Protein AF-A0A426T120-F1 (afdb_monomer_lite)

InterPro domains:
  IPR000305 GIY-YIG endonuclease [PF01541] (1-59)
  IPR000305 GIY-YIG endonuclease [PS50164] (1-62)
  IPR035901 GIY-YIG endonuclease superfa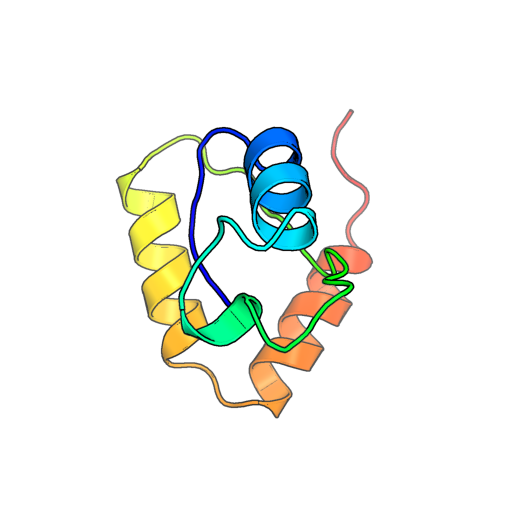mily [G3DSA:3.40.1440.10] (1-71)
  IPR035901 GIY-YIG endonuclease superfamily [SSF82771] (1-58)
  IPR050190 UPF0213 domain-containing protein [PTHR34477] (1-66)

pLDDT: mean 80.04, std 10.69, range [37.94, 89.69]

Secondary structure (DSSP, 8-state):
-----S-HHHHHHHHHTT-S-HHHHTS-SPP-------SSHHHHHHHHHHHHHS-HHHHHHHHHHHHTSPPP-

Radius of gyration: 13.12 Å; chains: 1; bounding box: 34×25×28 Å

Foldseek 3Di:
DDDDDPDPPVQLVCLQVLNHDPVSSVPPDDDDLDDDDDPDPVVRVVVRVVLVPDDPVVNVVVSVVVVPDPDDD

Organism: Streptococcus suis (NCBI:txid1307)

Sequence (73 aa):
YTGYTTDVEKRLATHNRGKGAKYTRGRLPVSLVYQEAFASKQEAMSAEALFKKRSRQSKLDYIAVMTKKPRPK

Structure (mmCIF, N/CA/C/O backbone):
data_AF-A0A426T120-F1
#
_entry.id   AF-A0A426T120-F1
#
loop_
_atom_site.group_PDB
_atom_site.id
_atom_site.type_symbol
_atom_site.label_atom_id
_atom_site.label_alt_id
_atom_site.label_comp_id
_atom_site.label_asym_id
_atom_site.label_entity_id
_atom_site.label_seq_id
_atom_site.pdbx_PDB_ins_code
_atom_site.Cartn_x
_atom_site.Cartn_y
_atom_site.Cartn_z
_atom_site.occupancy
_atom_site.B_iso_or_equiv
_atom_site.auth_seq_id
_atom_site.auth_comp_id
_atom_site.auth_asym_id
_atom_site.auth_atom_id
_atom_site.pdbx_PDB_model_num
ATOM 1 N N . TYR A 1 1 ? 6.789 -1.190 -2.723 1.00 77.19 1 TYR A N 1
ATOM 2 C CA . TYR A 1 1 ? 6.234 0.176 -2.810 1.00 77.19 1 TYR A CA 1
ATOM 3 C C . TYR A 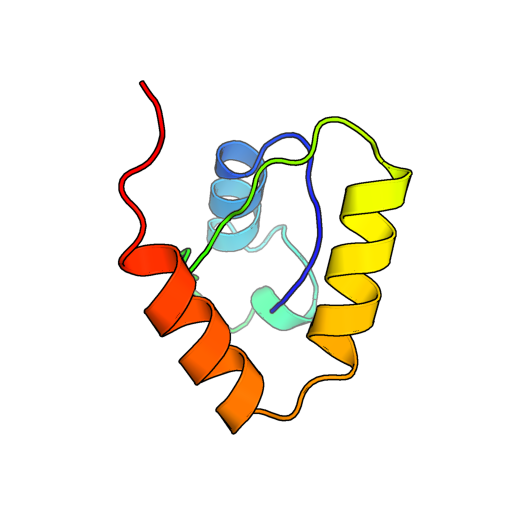1 1 ? 4.762 0.091 -2.459 1.00 77.19 1 TYR A C 1
ATOM 5 O O . TYR A 1 1 ? 4.125 -0.847 -2.915 1.00 77.19 1 TYR A O 1
ATOM 13 N N . THR A 1 2 ? 4.249 0.987 -1.620 1.00 79.88 2 THR A N 1
ATOM 14 C CA . THR A 1 2 ? 2.847 0.974 -1.174 1.00 79.88 2 THR A CA 1
ATOM 15 C C . THR A 1 2 ? 2.327 2.396 -1.190 1.00 79.88 2 THR A C 1
ATOM 17 O O . THR A 1 2 ? 3.008 3.293 -0.689 1.00 79.88 2 THR A O 1
ATOM 20 N N . GLY A 1 3 ? 1.145 2.594 -1.745 1.00 80.00 3 GLY A N 1
ATOM 21 C CA . GLY A 1 3 ? 0.465 3.876 -1.748 1.00 80.00 3 GLY A CA 1
ATOM 22 C C . GLY A 1 3 ? -0.939 3.706 -2.293 1.00 80.00 3 GLY A C 1
ATOM 23 O O . GLY A 1 3 ? -1.229 2.707 -2.951 1.00 80.00 3 GLY A O 1
ATOM 24 N N . TYR A 1 4 ? -1.787 4.687 -2.025 1.00 83.00 4 TYR A N 1
ATOM 25 C CA . TYR A 1 4 ? -3.109 4.765 -2.624 1.00 83.00 4 TYR A CA 1
ATOM 26 C C . TYR A 1 4 ? -3.073 5.616 -3.898 1.00 83.00 4 TYR A C 1
ATOM 28 O O . TYR A 1 4 ? -2.211 6.483 -4.089 1.00 83.00 4 TYR A O 1
ATOM 36 N N . THR A 1 5 ? -4.012 5.351 -4.794 1.00 82.62 5 THR A N 1
ATOM 37 C CA . THR A 1 5 ? -4.248 6.147 -5.996 1.00 82.62 5 THR A CA 1
ATOM 38 C C . THR A 1 5 ? -5.687 5.940 -6.435 1.00 82.62 5 THR A C 1
ATOM 40 O O . THR A 1 5 ? -6.257 4.888 -6.162 1.00 82.62 5 THR A O 1
ATOM 43 N N . THR A 1 6 ? -6.262 6.930 -7.107 1.00 83.25 6 THR A N 1
ATOM 44 C CA . THR A 1 6 ? -7.575 6.793 -7.752 1.00 83.25 6 THR A CA 1
ATOM 45 C C . THR A 1 6 ? -7.465 5.916 -8.996 1.00 83.25 6 THR A C 1
ATOM 47 O O . THR A 1 6 ? -8.247 4.994 -9.172 1.00 83.25 6 THR A O 1
ATOM 50 N N . ASP A 1 7 ? -6.422 6.143 -9.802 1.00 83.81 7 ASP A N 1
ATOM 51 C CA . ASP A 1 7 ? -6.168 5.400 -11.037 1.00 83.81 7 ASP A CA 1
ATOM 52 C C . ASP A 1 7 ? -4.909 4.534 -10.915 1.00 83.81 7 ASP A C 1
ATOM 54 O O . ASP A 1 7 ? -3.779 5.035 -11.000 1.00 83.81 7 ASP A O 1
ATOM 58 N N . VAL A 1 8 ? -5.081 3.224 -10.712 1.00 83.88 8 VAL A N 1
ATOM 59 C CA . VAL A 1 8 ? -3.949 2.289 -10.567 1.00 83.88 8 VAL A CA 1
ATOM 60 C C . VAL A 1 8 ? -3.200 2.110 -11.885 1.00 83.88 8 VAL A C 1
ATOM 62 O O . VAL A 1 8 ? -1.970 2.163 -11.896 1.00 83.88 8 VAL A O 1
ATOM 65 N N . GLU A 1 9 ? -3.909 1.991 -13.008 1.00 82.38 9 GLU A N 1
ATOM 66 C CA . GLU A 1 9 ? -3.301 1.796 -14.330 1.00 82.38 9 GLU A CA 1
ATOM 67 C C . GLU A 1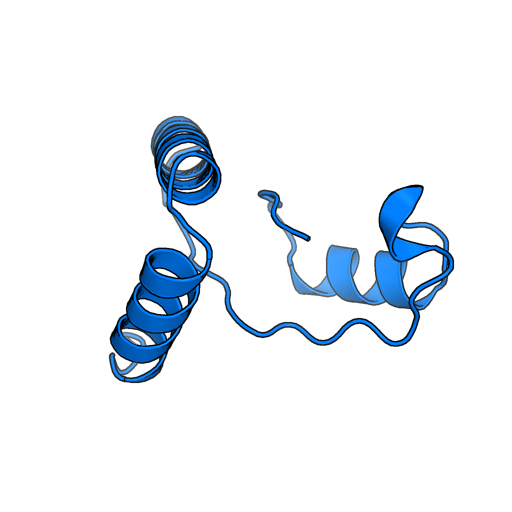 9 ? -2.452 2.994 -14.764 1.00 82.38 9 GLU A C 1
ATOM 69 O O . GLU A 1 9 ? -1.276 2.839 -15.109 1.00 82.38 9 GLU A O 1
ATOM 74 N N . LYS A 1 10 ? -3.002 4.217 -14.672 1.00 84.06 10 LYS A N 1
ATOM 75 C CA . LYS A 1 10 ? -2.245 5.449 -14.961 1.00 84.06 10 LYS A CA 1
ATOM 76 C C . LYS A 1 10 ? -1.007 5.550 -14.082 1.00 84.06 10 LYS A C 1
ATOM 78 O O . LYS A 1 10 ? 0.063 5.936 -14.565 1.00 84.06 10 LYS A O 1
ATOM 83 N N . ARG A 1 11 ? -1.127 5.193 -12.801 1.00 84.94 11 ARG A N 1
ATOM 84 C CA . ARG A 1 11 ? 0.001 5.221 -11.874 1.00 84.94 11 ARG A CA 1
ATOM 85 C C . ARG A 1 11 ? 1.058 4.193 -12.253 1.00 84.94 11 ARG A C 1
ATOM 87 O O . ARG A 1 11 ? 2.222 4.568 -12.365 1.00 84.94 11 ARG A O 1
ATOM 94 N N . LEU A 1 12 ? 0.675 2.948 -12.523 1.00 85.38 12 LEU A N 1
ATOM 95 C CA . LEU A 1 12 ? 1.593 1.888 -12.940 1.00 85.38 12 LEU A CA 1
ATOM 96 C C . LEU A 1 12 ? 2.350 2.280 -14.215 1.00 85.38 12 LEU A C 1
ATOM 98 O O . LEU A 1 12 ? 3.577 2.207 -14.249 1.00 85.38 12 LEU A O 1
ATOM 102 N N . ALA A 1 13 ? 1.645 2.804 -15.219 1.00 85.44 13 ALA A N 1
ATOM 103 C CA . ALA A 1 13 ? 2.256 3.279 -16.455 1.00 85.44 13 ALA A CA 1
ATOM 104 C C . ALA A 1 13 ? 3.199 4.477 -16.227 1.00 85.44 13 ALA A C 1
ATOM 106 O O . ALA A 1 13 ? 4.227 4.600 -16.887 1.00 85.44 13 ALA A O 1
ATOM 107 N N . THR A 1 14 ? 2.882 5.374 -15.291 1.00 84.38 14 THR A N 1
ATOM 108 C CA . THR A 1 14 ? 3.749 6.514 -14.930 1.00 84.38 14 THR A CA 1
ATOM 109 C C . THR A 1 14 ? 5.005 6.056 -14.189 1.00 84.38 14 THR A C 1
ATOM 111 O O . THR A 1 14 ? 6.105 6.536 -14.469 1.00 84.38 14 THR A O 1
ATOM 114 N N . HIS A 1 15 ? 4.856 5.093 -13.278 1.00 83.88 15 HIS A N 1
ATOM 115 C CA . HIS A 1 15 ? 5.969 4.459 -12.584 1.00 83.88 15 HIS A CA 1
ATOM 116 C C . HIS A 1 15 ? 6.884 3.716 -13.560 1.00 83.88 15 HIS A C 1
ATOM 118 O O . HIS A 1 15 ? 8.080 3.982 -13.545 1.00 83.88 15 HIS A O 1
ATOM 124 N N . ASN A 1 16 ? 6.335 2.894 -14.461 1.00 81.75 16 ASN A N 1
ATOM 125 C CA . ASN A 1 16 ? 7.103 2.184 -15.491 1.00 81.75 16 ASN A CA 1
ATOM 126 C C . ASN A 1 16 ? 7.803 3.119 -16.483 1.00 81.75 16 ASN A C 1
ATOM 128 O O . ASN A 1 16 ? 8.881 2.800 -16.967 1.00 81.75 16 ASN A O 1
ATOM 132 N N . ARG A 1 17 ? 7.256 4.317 -16.719 1.00 82.56 17 ARG A N 1
ATOM 133 C CA . ARG A 1 17 ? 7.911 5.377 -17.503 1.00 82.56 17 ARG A CA 1
ATOM 134 C C . ARG A 1 17 ? 9.017 6.129 -16.748 1.00 82.56 17 ARG A C 1
ATOM 136 O O . ARG A 1 17 ? 9.539 7.115 -17.259 1.00 82.56 17 ARG A O 1
ATOM 143 N N . GLY A 1 18 ? 9.339 5.740 -15.512 1.00 77.00 18 GLY A N 1
ATOM 144 C CA . GLY A 1 18 ? 10.358 6.400 -14.687 1.00 77.00 18 GLY A CA 1
ATOM 145 C C . GLY A 1 18 ? 9.965 7.790 -14.172 1.00 77.00 18 GLY A C 1
ATOM 146 O O . GLY A 1 18 ? 10.776 8.456 -13.531 1.00 77.00 18 GLY A O 1
ATOM 147 N N . LYS A 1 19 ? 8.719 8.228 -14.399 1.00 78.25 19 LYS A N 1
ATOM 148 C CA . LYS A 1 19 ? 8.163 9.494 -13.884 1.00 78.25 19 LYS A CA 1
ATOM 149 C C . LYS A 1 19 ? 7.425 9.327 -12.548 1.00 78.25 19 LYS A C 1
ATOM 151 O O . LYS A 1 19 ? 6.817 10.270 -12.055 1.00 78.25 19 LYS A O 1
ATOM 156 N N . GLY A 1 20 ? 7.443 8.123 -11.976 1.00 76.00 20 GLY A N 1
ATOM 157 C CA . GLY A 1 20 ? 6.845 7.833 -10.675 1.00 76.00 20 GLY A CA 1
ATOM 158 C C . GLY A 1 20 ? 7.692 8.303 -9.489 1.00 76.00 20 GLY A C 1
ATOM 159 O O . GLY A 1 20 ? 8.595 9.128 -9.606 1.00 76.00 20 GLY A O 1
ATOM 160 N N . ALA A 1 21 ? 7.415 7.739 -8.313 1.00 74.06 21 ALA A N 1
ATOM 161 C CA . ALA A 1 21 ? 8.124 8.077 -7.080 1.00 74.06 21 ALA A CA 1
ATOM 162 C C . ALA A 1 21 ? 9.650 7.870 -7.191 1.00 74.06 21 ALA A C 1
ATOM 164 O O . ALA A 1 21 ? 10.112 6.906 -7.811 1.00 74.06 21 ALA A O 1
ATOM 165 N N . LYS A 1 22 ? 10.428 8.717 -6.493 1.00 75.50 22 LYS A N 1
ATOM 166 C CA . LYS A 1 22 ? 11.905 8.657 -6.434 1.00 75.50 22 LYS A CA 1
ATOM 167 C C . LYS A 1 22 ? 12.424 7.236 -6.173 1.00 75.50 22 LYS A C 1
ATOM 169 O O . LYS A 1 22 ? 13.362 6.795 -6.822 1.00 75.50 22 LYS A O 1
ATOM 174 N N . TYR A 1 23 ? 11.756 6.499 -5.282 1.00 74.31 23 TYR A N 1
ATOM 175 C CA . TYR A 1 23 ? 12.121 5.128 -4.912 1.00 74.31 23 TYR A CA 1
ATOM 176 C C . TYR A 1 23 ? 11.957 4.101 -6.048 1.00 74.31 23 TYR A C 1
ATOM 178 O O . TYR A 1 23 ? 12.733 3.158 -6.157 1.00 74.31 23 TYR A O 1
ATOM 186 N N . THR A 1 24 ? 10.941 4.266 -6.894 1.00 72.12 24 THR A N 1
ATOM 187 C CA . THR A 1 24 ? 10.618 3.330 -7.987 1.00 72.12 24 THR A CA 1
ATOM 188 C C . THR A 1 24 ? 11.328 3.662 -9.297 1.00 72.12 24 THR A C 1
ATOM 190 O O . THR A 1 24 ? 11.420 2.803 -10.161 1.00 72.12 24 THR A O 1
ATOM 193 N N . ARG A 1 25 ? 11.850 4.887 -9.450 1.00 72.81 25 ARG A N 1
ATOM 194 C CA . ARG A 1 25 ? 12.466 5.366 -10.698 1.00 72.81 25 ARG A CA 1
ATOM 195 C C . ARG A 1 25 ? 13.700 4.560 -11.127 1.00 72.81 25 ARG A C 1
ATOM 197 O O . ARG A 1 25 ? 13.915 4.404 -12.319 1.00 72.81 25 ARG A O 1
ATOM 204 N N . GLY A 1 26 ? 14.477 4.036 -10.177 1.00 74.94 26 GLY A N 1
ATOM 205 C CA . GLY A 1 26 ? 15.642 3.178 -10.448 1.00 74.94 26 GLY A CA 1
ATOM 206 C C . GLY A 1 26 ? 15.368 1.674 -10.343 1.00 74.94 26 GLY A C 1
ATOM 207 O O . GLY A 1 26 ? 16.306 0.888 -10.364 1.00 74.94 26 GLY A O 1
ATOM 208 N N . ARG A 1 27 ? 14.107 1.261 -10.150 1.00 75.06 27 ARG A N 1
ATOM 209 C CA . ARG A 1 27 ? 13.708 -0.139 -9.916 1.00 75.06 27 ARG A CA 1
ATOM 210 C C . ARG A 1 27 ? 12.551 -0.508 -10.841 1.00 75.06 27 ARG A C 1
ATOM 212 O O . ARG A 1 27 ? 11.433 -0.749 -10.387 1.00 75.06 27 ARG A O 1
ATOM 219 N N . LEU A 1 28 ? 12.836 -0.462 -12.137 1.00 78.38 28 LEU A N 1
ATOM 220 C CA . LEU A 1 28 ? 11.906 -0.762 -13.223 1.00 78.38 28 LEU A CA 1
ATOM 221 C C . LEU A 1 28 ? 12.290 -2.103 -13.870 1.00 78.38 28 LEU A C 1
ATOM 223 O O . LEU A 1 28 ? 13.486 -2.389 -13.939 1.00 78.38 28 LEU A O 1
ATOM 227 N N . PRO A 1 29 ? 11.324 -2.901 -14.362 1.00 78.88 29 PRO A N 1
ATOM 228 C CA . PRO A 1 29 ? 9.877 -2.657 -14.372 1.00 78.88 29 PRO A CA 1
ATOM 229 C C . PRO A 1 29 ? 9.212 -2.940 -13.015 1.00 78.88 29 PRO A C 1
ATOM 231 O O . PRO A 1 29 ? 9.563 -3.885 -12.309 1.00 78.88 29 PRO A O 1
ATOM 234 N N . VAL A 1 30 ? 8.212 -2.134 -12.653 1.00 82.12 30 VAL A N 1
ATOM 235 C CA . VAL A 1 30 ? 7.370 -2.387 -11.477 1.00 82.12 30 VAL A CA 1
ATOM 236 C C . VAL A 1 30 ? 6.130 -3.156 -11.905 1.00 82.12 30 VAL A C 1
ATOM 238 O O . VAL A 1 30 ? 5.397 -2.735 -12.799 1.00 82.12 30 VAL A O 1
ATOM 241 N N . SER A 1 31 ? 5.890 -4.273 -11.224 1.00 81.69 31 SER A N 1
ATOM 242 C CA . SER A 1 31 ? 4.695 -5.095 -11.404 1.00 81.69 31 SER A CA 1
ATOM 243 C C . SER A 1 31 ? 3.700 -4.825 -10.283 1.00 81.69 31 SER A C 1
ATOM 245 O O . SER A 1 31 ? 4.080 -4.681 -9.116 1.00 81.69 31 SER A O 1
ATOM 247 N N . LEU A 1 32 ? 2.418 -4.754 -10.633 1.00 83.25 32 LEU A N 1
ATOM 248 C CA . LEU A 1 32 ? 1.346 -4.655 -9.656 1.00 83.25 32 LEU A CA 1
ATOM 249 C C . LEU A 1 32 ? 1.093 -6.041 -9.053 1.00 83.25 32 LEU A C 1
ATOM 251 O O . LEU A 1 32 ? 0.599 -6.932 -9.731 1.00 83.25 32 LEU A O 1
ATOM 255 N N . VAL A 1 33 ? 1.433 -6.211 -7.776 1.00 83.88 33 VAL A N 1
ATOM 256 C CA . VAL A 1 33 ? 1.198 -7.473 -7.050 1.00 83.88 33 VAL A CA 1
ATOM 257 C C . VAL A 1 33 ? -0.206 -7.511 -6.446 1.00 83.88 33 VAL A C 1
ATOM 259 O O . VAL A 1 33 ? -0.839 -8.559 -6.404 1.00 83.88 33 VAL A O 1
ATOM 262 N N . TYR A 1 34 ? -0.690 -6.366 -5.959 1.00 83.69 34 TYR A N 1
ATOM 263 C CA . TYR A 1 34 ? -1.959 -6.261 -5.251 1.00 83.69 34 TYR A CA 1
ATOM 264 C C . TYR A 1 34 ? -2.563 -4.863 -5.406 1.00 83.69 34 TYR A C 1
ATOM 266 O O . TYR A 1 34 ? -1.838 -3.868 -5.330 1.00 83.69 34 TYR A O 1
ATOM 274 N N . GLN A 1 35 ? -3.882 -4.800 -5.585 1.00 84.88 35 GLN A N 1
ATOM 275 C CA . GLN A 1 35 ? -4.671 -3.573 -5.512 1.00 84.88 35 GLN A CA 1
ATOM 276 C C . GLN A 1 35 ? -5.996 -3.862 -4.810 1.00 84.88 35 GLN A C 1
ATOM 278 O O . GLN A 1 35 ? -6.575 -4.931 -4.991 1.00 84.88 35 GLN A O 1
ATOM 283 N N . GLU A 1 36 ? -6.483 -2.887 -4.055 1.00 82.81 36 GLU A N 1
ATOM 284 C CA . GLU A 1 36 ? -7.776 -2.945 -3.382 1.00 82.81 36 GLU A CA 1
ATOM 285 C C . GLU A 1 36 ? -8.492 -1.617 -3.628 1.00 82.81 36 GLU A C 1
ATOM 287 O O . GLU A 1 36 ? -7.863 -0.555 -3.579 1.00 82.81 36 GLU A O 1
ATOM 292 N N . ALA A 1 37 ? -9.779 -1.688 -3.958 1.00 82.44 37 ALA A N 1
ATOM 293 C CA . ALA A 1 37 ? -10.616 -0.516 -4.156 1.00 82.44 37 ALA A CA 1
ATOM 294 C C . ALA A 1 37 ? -11.405 -0.257 -2.873 1.00 82.44 37 ALA A C 1
ATOM 296 O O . ALA A 1 37 ? -12.020 -1.168 -2.325 1.00 82.44 37 ALA A O 1
ATOM 297 N N . PHE A 1 38 ? -11.390 0.991 -2.419 1.00 82.44 38 PHE A N 1
ATOM 298 C CA . PHE A 1 38 ? -12.153 1.448 -1.263 1.00 82.44 38 PHE A CA 1
ATOM 299 C C . PHE A 1 38 ? -13.146 2.508 -1.722 1.00 82.44 38 PHE A C 1
ATOM 301 O O . PHE A 1 38 ? -12.826 3.306 -2.605 1.00 82.44 38 PHE A O 1
ATOM 308 N N . ALA A 1 39 ? -14.333 2.528 -1.119 1.00 82.38 39 ALA A N 1
ATOM 309 C CA . ALA A 1 39 ? -15.356 3.514 -1.450 1.00 82.38 39 ALA A CA 1
ATOM 310 C C . ALA A 1 39 ? -14.979 4.906 -0.921 1.00 82.38 39 ALA A C 1
ATOM 312 O O . ALA A 1 39 ? -15.264 5.917 -1.561 1.00 82.38 39 ALA A O 1
ATOM 313 N N . SER A 1 40 ? -14.290 4.960 0.224 1.00 87.75 40 SER A N 1
ATOM 314 C CA . SER A 1 40 ? -13.946 6.215 0.890 1.00 87.75 40 SER A CA 1
ATOM 315 C C . SER A 1 40 ? -12.439 6.453 0.988 1.00 87.75 40 SER A C 1
ATOM 317 O O . SER A 1 40 ? -11.647 5.556 1.282 1.00 87.75 40 SER A O 1
ATOM 319 N N . LYS A 1 41 ? -12.024 7.721 0.859 1.00 84.50 41 LYS A N 1
ATOM 320 C CA . LYS A 1 41 ? -10.624 8.140 1.074 1.00 84.50 41 LYS A CA 1
ATOM 321 C C . LYS A 1 41 ? -10.123 7.783 2.480 1.00 84.50 41 LYS A C 1
ATOM 323 O O . LYS A 1 41 ? -8.959 7.431 2.646 1.00 84.50 41 LYS A O 1
ATOM 328 N N . GLN A 1 42 ? -10.988 7.884 3.489 1.00 87.12 42 GLN A N 1
ATOM 329 C CA . GLN A 1 42 ? -10.662 7.547 4.880 1.00 87.12 42 GLN A CA 1
ATOM 330 C C . GLN A 1 42 ? -10.334 6.060 5.044 1.00 87.12 42 GLN A C 1
ATOM 332 O O . GLN A 1 42 ? -9.329 5.729 5.671 1.00 87.12 42 GLN A O 1
ATOM 337 N N . GLU A 1 43 ? -11.122 5.179 4.424 1.00 85.69 43 GLU A N 1
ATOM 338 C CA . GLU A 1 43 ? -10.866 3.736 4.414 1.00 85.69 43 GLU A CA 1
ATOM 339 C C . GLU A 1 43 ? -9.538 3.426 3.725 1.00 85.69 43 GLU A C 1
ATOM 341 O O . GLU A 1 43 ? -8.708 2.723 4.297 1.00 85.69 43 GLU A O 1
ATOM 346 N N . ALA A 1 44 ? -9.279 4.036 2.562 1.00 84.50 44 ALA A N 1
ATOM 347 C CA . ALA A 1 44 ? -8.020 3.860 1.842 1.00 84.50 44 ALA A CA 1
ATOM 348 C C . ALA A 1 44 ? -6.799 4.291 2.676 1.00 84.50 44 ALA A C 1
ATOM 350 O O . ALA A 1 44 ? -5.799 3.575 2.734 1.00 84.50 44 ALA A O 1
ATOM 351 N N . MET A 1 45 ? -6.877 5.441 3.358 1.00 84.81 45 MET A N 1
ATOM 352 C CA . MET A 1 45 ? -5.795 5.925 4.226 1.00 84.81 45 MET A CA 1
ATOM 353 C C . MET A 1 45 ? -5.607 5.040 5.463 1.00 84.81 45 MET A C 1
ATOM 355 O O . MET A 1 45 ? -4.470 4.759 5.847 1.00 84.81 45 MET A O 1
ATOM 359 N N . SER A 1 46 ? -6.701 4.580 6.076 1.00 87.75 46 SER A N 1
ATOM 360 C CA . SER A 1 46 ? -6.657 3.670 7.225 1.00 87.75 46 SER A CA 1
ATOM 361 C C . SER A 1 46 ? -6.032 2.327 6.841 1.00 87.75 46 SER A C 1
ATOM 363 O O . SER A 1 46 ? -5.084 1.870 7.485 1.00 87.75 46 SER A O 1
ATOM 365 N N . ALA A 1 47 ? -6.476 1.739 5.726 1.00 86.25 47 ALA A N 1
ATOM 366 C CA . ALA A 1 47 ? -5.919 0.512 5.176 1.00 86.25 47 ALA A CA 1
ATOM 367 C C . ALA A 1 47 ? -4.431 0.670 4.836 1.00 86.25 47 ALA A C 1
ATOM 369 O O . ALA A 1 47 ? -3.628 -0.193 5.191 1.00 86.25 47 ALA A O 1
ATOM 370 N N . GLU A 1 48 ? -4.023 1.790 4.229 1.00 87.00 48 GLU A N 1
ATOM 371 C CA . GLU A 1 48 ? -2.611 2.068 3.954 1.00 87.00 48 GLU A CA 1
ATOM 372 C C . GLU A 1 48 ? -1.785 2.163 5.245 1.00 87.00 48 GLU A C 1
ATOM 374 O O . GLU A 1 48 ? -0.689 1.603 5.314 1.00 87.00 48 GLU A O 1
ATOM 379 N N . ALA A 1 49 ? -2.291 2.841 6.279 1.00 86.50 49 ALA A N 1
ATOM 380 C CA . ALA A 1 49 ? -1.607 2.968 7.563 1.00 86.50 49 ALA A CA 1
ATOM 381 C C . ALA A 1 49 ? -1.446 1.607 8.258 1.00 86.50 49 ALA A C 1
ATOM 383 O O . ALA A 1 49 ? -0.349 1.266 8.713 1.00 86.50 49 ALA A O 1
ATOM 384 N N . LEU A 1 50 ? -2.510 0.800 8.283 1.00 87.50 50 LEU A N 1
ATOM 385 C CA . LEU A 1 50 ? -2.482 -0.570 8.795 1.00 87.50 50 LEU A CA 1
ATOM 386 C C . LEU A 1 50 ? -1.498 -1.429 8.000 1.00 87.50 50 LEU A C 1
ATOM 388 O O . LEU A 1 50 ? -0.674 -2.134 8.583 1.00 87.50 50 LEU A O 1
ATOM 392 N N . PHE A 1 51 ? -1.528 -1.335 6.671 1.00 86.19 51 PHE A N 1
ATOM 393 C CA . PHE A 1 51 ? -0.629 -2.085 5.806 1.00 86.19 51 PHE A CA 1
ATOM 394 C C . PHE A 1 51 ? 0.826 -1.660 6.005 1.00 86.19 51 PHE A C 1
ATOM 396 O O . PHE A 1 51 ? 1.700 -2.517 6.091 1.00 86.19 51 PHE A O 1
ATOM 403 N N . LYS A 1 52 ? 1.120 -0.362 6.151 1.00 84.31 52 LYS A N 1
ATOM 404 C CA . LYS A 1 52 ? 2.477 0.132 6.438 1.00 84.31 52 LYS A CA 1
ATOM 405 C C . LYS A 1 52 ? 3.016 -0.412 7.759 1.00 84.31 52 LYS A C 1
ATOM 407 O O . LYS A 1 52 ? 4.168 -0.848 7.765 1.00 84.31 52 LYS A O 1
ATOM 412 N N . LYS A 1 53 ? 2.186 -0.445 8.812 1.00 88.00 53 LYS A N 1
ATOM 413 C CA . LYS A 1 53 ? 2.536 -0.969 10.146 1.00 88.00 53 LYS A CA 1
ATOM 414 C C . LYS A 1 53 ? 2.815 -2.477 10.169 1.00 88.00 53 LYS A C 1
ATOM 416 O O . LYS A 1 53 ? 3.518 -2.942 11.059 1.00 88.00 53 LYS A O 1
ATOM 421 N N . ARG A 1 54 ? 2.296 -3.251 9.210 1.00 87.00 54 ARG A N 1
ATOM 422 C CA . ARG A 1 54 ? 2.526 -4.705 9.147 1.00 87.00 54 ARG A CA 1
ATOM 423 C C . ARG A 1 54 ? 3.986 -5.056 8.840 1.00 87.00 54 ARG A C 1
ATOM 425 O O . ARG A 1 54 ? 4.661 -4.392 8.042 1.00 87.00 54 ARG A O 1
ATOM 432 N N . SER A 1 55 ? 4.441 -6.165 9.424 1.00 89.25 55 SER A N 1
ATOM 433 C CA . SER A 1 55 ? 5.730 -6.782 9.107 1.00 89.25 55 SER A CA 1
ATOM 434 C C . SER A 1 55 ? 5.750 -7.301 7.663 1.00 89.25 55 SER A C 1
ATOM 436 O O . SER A 1 55 ? 4.710 -7.426 7.009 1.00 89.25 55 SER A O 1
ATOM 438 N N . ARG A 1 56 ? 6.942 -7.604 7.135 1.00 86.38 56 ARG A N 1
ATOM 439 C CA . ARG A 1 56 ? 7.083 -8.150 5.775 1.00 86.38 56 ARG A CA 1
ATOM 440 C C . ARG A 1 56 ? 6.251 -9.422 5.586 1.00 86.38 56 ARG A C 1
ATOM 442 O O . ARG A 1 56 ? 5.565 -9.523 4.575 1.00 86.38 56 ARG A O 1
ATOM 449 N N . GLN A 1 57 ? 6.278 -10.334 6.557 1.00 89.69 57 GLN A N 1
ATOM 450 C CA . GLN A 1 57 ? 5.545 -11.598 6.485 1.00 89.69 57 GLN A CA 1
ATOM 451 C C . GLN A 1 57 ? 4.032 -11.358 6.444 1.00 89.69 57 GLN A C 1
ATOM 453 O O . GLN A 1 57 ? 3.373 -11.759 5.493 1.00 89.69 57 GLN A O 1
ATOM 458 N N . SER A 1 58 ? 3.507 -10.550 7.370 1.00 88.00 58 SER A N 1
ATOM 459 C CA . SER A 1 58 ? 2.076 -10.232 7.415 1.00 88.00 58 SER A CA 1
ATOM 460 C C . SER A 1 58 ? 1.565 -9.502 6.169 1.00 88.00 58 SER A C 1
ATOM 462 O O . SER A 1 58 ? 0.370 -9.552 5.884 1.00 88.00 58 SER A O 1
ATOM 464 N N . LYS A 1 59 ? 2.436 -8.794 5.436 1.00 86.31 59 LYS A N 1
ATOM 465 C CA . LYS A 1 59 ? 2.100 -8.207 4.129 1.00 86.31 59 LYS A CA 1
ATOM 466 C C . LYS A 1 59 ? 1.961 -9.28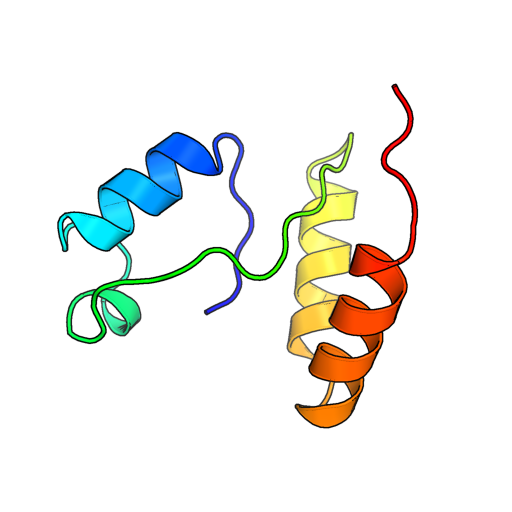2 3.057 1.00 86.31 59 LYS A C 1
ATOM 468 O O . LYS A 1 59 ? 1.011 -9.222 2.286 1.00 86.31 59 LYS A O 1
ATOM 473 N N . LEU A 1 60 ? 2.888 -10.239 3.010 1.00 88.19 60 LEU A N 1
ATOM 474 C CA . LEU A 1 60 ? 2.832 -11.352 2.062 1.00 88.19 60 LEU A CA 1
ATOM 475 C C . LEU A 1 60 ? 1.601 -12.226 2.313 1.00 88.19 60 LEU A C 1
ATOM 477 O O . LEU A 1 60 ? 0.878 -12.512 1.365 1.00 88.19 60 LEU A O 1
ATOM 481 N N . ASP A 1 61 ? 1.316 -12.552 3.576 1.00 88.75 61 ASP A N 1
ATOM 482 C CA . ASP A 1 61 ? 0.121 -13.317 3.950 1.00 88.75 61 ASP A CA 1
ATOM 483 C C . ASP A 1 61 ? -1.158 -12.564 3.585 1.00 88.75 61 ASP A C 1
ATOM 485 O O . ASP A 1 61 ? -2.065 -13.136 2.991 1.00 88.75 61 ASP A O 1
ATOM 489 N N . TYR A 1 62 ? -1.224 -11.258 3.871 1.00 86.75 62 TYR A N 1
ATOM 490 C CA . TYR A 1 62 ? -2.380 -10.441 3.496 1.00 86.75 62 TYR A CA 1
ATOM 491 C C . TYR A 1 62 ? -2.612 -10.443 1.983 1.00 86.75 62 TYR A C 1
ATOM 493 O O . TYR A 1 62 ? -3.735 -10.656 1.533 1.00 86.75 62 TYR A O 1
ATOM 501 N N . ILE A 1 63 ? -1.549 -10.256 1.194 1.00 86.25 63 ILE A N 1
ATOM 502 C CA . ILE A 1 63 ? -1.620 -10.328 -0.268 1.00 86.25 63 ILE A CA 1
ATOM 503 C C . ILE A 1 63 ? -2.094 -11.718 -0.701 1.00 86.25 63 ILE A C 1
ATOM 505 O O . ILE A 1 63 ? -2.998 -11.804 -1.520 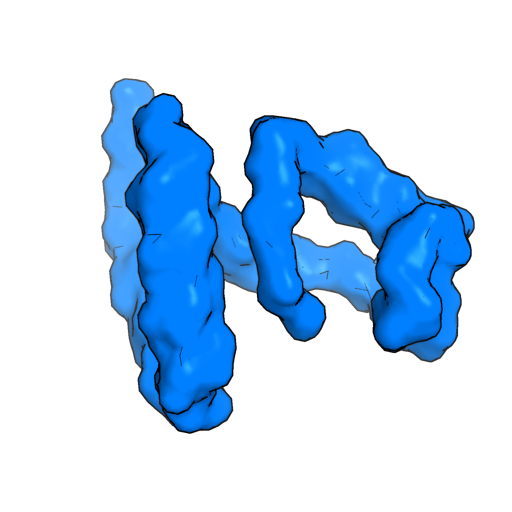1.00 86.25 63 ILE A O 1
ATOM 509 N N . ALA A 1 64 ? -1.540 -12.792 -0.134 1.00 85.88 64 ALA A N 1
ATOM 510 C CA . ALA A 1 64 ? -1.903 -14.168 -0.473 1.00 85.88 64 ALA A CA 1
ATOM 511 C C . ALA A 1 64 ? -3.361 -14.514 -0.122 1.00 85.88 64 ALA A C 1
ATOM 513 O O . ALA A 1 64 ? -4.003 -15.285 -0.832 1.00 85.88 64 ALA A O 1
ATOM 514 N N . VAL A 1 65 ? -3.894 -13.956 0.967 1.00 84.50 65 VAL A N 1
ATOM 515 C CA . VAL A 1 65 ? -5.302 -14.113 1.354 1.00 84.50 65 VAL A CA 1
ATOM 516 C C . VAL A 1 65 ? -6.207 -13.342 0.399 1.00 84.50 65 VAL A C 1
ATOM 518 O O . VAL A 1 65 ? -7.213 -13.876 -0.066 1.00 84.50 65 VAL A O 1
ATOM 521 N N . MET A 1 66 ? -5.848 -12.102 0.073 1.00 81.06 66 MET A N 1
ATOM 522 C CA . MET A 1 66 ? -6.689 -11.255 -0.765 1.00 81.06 66 MET A CA 1
ATOM 523 C C . MET A 1 66 ? -6.654 -11.645 -2.247 1.00 81.06 66 MET A C 1
ATOM 525 O O . MET A 1 66 ? -7.681 -11.548 -2.912 1.00 81.06 66 MET A O 1
ATOM 529 N N . THR A 1 67 ? -5.538 -12.166 -2.768 1.00 73.19 67 THR A N 1
ATOM 530 C C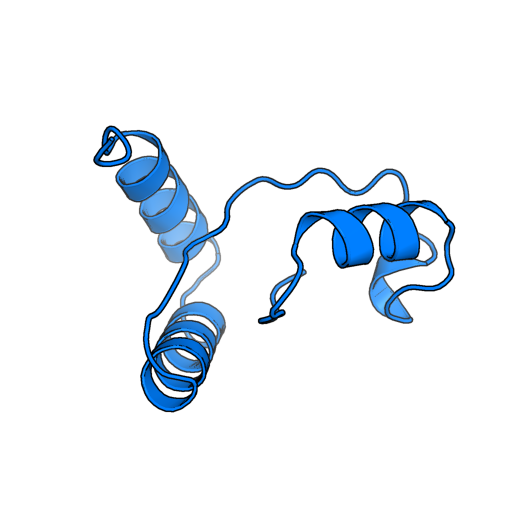A . THR A 1 67 ? -5.477 -12.720 -4.136 1.00 73.19 67 THR A CA 1
ATOM 531 C C . THR A 1 67 ? -6.342 -13.966 -4.310 1.00 73.19 67 THR A C 1
ATOM 533 O O . THR A 1 67 ? -6.784 -14.244 -5.422 1.00 73.19 67 THR A O 1
ATOM 536 N N . LYS A 1 68 ? -6.615 -14.705 -3.227 1.00 62.62 68 LYS A N 1
ATOM 537 C CA . LYS A 1 68 ? -7.496 -15.882 -3.236 1.00 62.62 68 LYS A CA 1
ATOM 538 C C . LYS A 1 68 ? -8.985 -15.538 -3.199 1.00 62.62 68 LYS A C 1
ATOM 540 O O . LYS A 1 68 ? -9.802 -16.417 -3.466 1.00 62.62 68 LYS A O 1
ATOM 545 N N . LYS A 1 69 ? -9.365 -14.299 -2.874 1.00 49.53 69 LYS A N 1
ATOM 546 C CA . LYS A 1 69 ? -10.774 -13.893 -2.858 1.00 49.53 69 LYS A CA 1
ATOM 547 C C . LYS A 1 69 ? -11.215 -13.568 -4.295 1.00 49.53 69 LYS A C 1
ATOM 549 O O . LYS A 1 69 ? -10.634 -12.668 -4.904 1.00 49.53 69 LYS A O 1
ATOM 554 N N . PRO A 1 70 ? -12.215 -14.264 -4.868 1.00 43.22 70 PRO A N 1
ATOM 555 C CA . PRO A 1 70 ? -12.731 -13.899 -6.180 1.00 43.22 70 PRO A CA 1
ATOM 556 C C . PRO A 1 70 ? -13.328 -12.489 -6.090 1.00 43.22 70 PRO A C 1
ATOM 558 O O . PRO A 1 70 ? -14.134 -12.205 -5.202 1.00 43.22 70 PRO A O 1
ATOM 561 N N . ARG A 1 71 ? -12.885 -11.590 -6.978 1.00 50.41 71 ARG A N 1
ATOM 562 C CA . ARG A 1 71 ? -13.445 -10.237 -7.097 1.00 50.41 71 ARG A CA 1
ATOM 563 C C . ARG A 1 71 ? -14.959 -10.356 -7.345 1.00 50.41 71 ARG A C 1
ATOM 565 O O . ARG A 1 71 ? -15.330 -11.123 -8.236 1.00 50.41 71 ARG A O 1
ATOM 572 N N . PRO A 1 72 ? -15.822 -9.650 -6.591 1.00 44.72 72 PRO A N 1
ATOM 573 C CA . PRO A 1 72 ? -17.235 -9.584 -6.941 1.00 44.72 72 PRO A CA 1
ATOM 574 C C . PRO A 1 72 ? -17.367 -8.925 -8.324 1.00 44.72 72 PRO A C 1
ATOM 576 O O . PRO A 1 72 ? -16.647 -7.965 -8.612 1.00 44.72 72 PRO A O 1
ATOM 579 N N . LYS A 1 73 ? -18.198 -9.536 -9.178 1.00 37.94 73 LYS A N 1
ATOM 580 C CA . LYS A 1 73 ? -18.532 -9.069 -10.532 1.00 37.94 73 LYS A CA 1
ATOM 581 C C . LYS A 1 73 ? -19.203 -7.703 -10.503 1.00 37.94 73 LYS A C 1
ATOM 583 O O . LYS A 1 73 ? -19.995 -7.477 -9.563 1.00 37.94 73 LYS A O 1
#